Protein AF-A0A2H0YTS9-F1 (afdb_monomer)

pLDDT: mean 77.33, std 11.81, range [40.0, 93.25]

Secondary structure (DSSP, 8-state):
-HHHHHHHHHHHHHHHHHHHHHH-S---HHHHHHHHHHHHHHHHHHHHHHHHHHHHHHHTHHHHTT-HHHHHHHHHHHHHHHHHHHHHHHHHHHHHTTPPPPTHHHHHHHHHHHHHHHHHHHHHHH--

Nearest PDB structures (foldseek):
  4l8i-assembly1_A  TM=3.976E-01  e=8.481E+00  synthetic construct
  6xxv-assembly1_C  TM=2.808E-01  e=4.516E+00  Homo sapiens

Foldseek 3Di:
DVLLVVLLVLLLVLLVVLLVLLPDPDDDLVRLVVLLVSLVVLQVSLVVSLVVLVVVCVVVVVVPVPPPLSVVLNVLSNVSSNLSSVSSNVSSVCVVVVHDDDSVSNVVSVVSSVVSVCSVVVCVVPVD

Radius of gyration: 16.01 Å; Cα contacts (8 Å, |Δi|>4): 118; chains: 1; bounding box: 39×24×43 Å

Sequence (128 aa):
LTLHVLGAGLVLGVSFFCVMLMYRKEWSTEQLARFVYIGKFGKWFSGLQFLTGIILVINEWDEFKESKIFWIKMGLYLFEGILAGFLIEKKAKSLQTGASQKSYTIGLASQFLLILIIMSLGVFLVEG

Solvent-accessible surface area (backbone atoms only — not comparable to full-atom values): 6692 Å² total; per-residue (Å²): 108,69,69,36,55,52,28,47,53,50,26,50,51,38,30,52,50,30,37,54,57,57,70,51,88,79,76,56,73,74,62,38,60,59,42,42,53,52,13,54,48,17,38,52,40,9,51,50,28,40,51,42,47,53,51,46,33,71,77,40,40,90,72,42,73,81,35,62,68,56,54,52,48,43,51,46,47,32,51,44,9,38,48,27,12,51,51,34,38,50,54,38,50,30,64,74,69,71,48,86,76,71,74,73,62,41,62,55,44,47,51,50,45,48,51,52,49,51,56,60,48,50,46,61,67,71,79,99

Mean predicted aligned error: 7.54 Å

Structure (mmCIF, N/CA/C/O backbone):
data_AF-A0A2H0YTS9-F1
#
_entry.id   AF-A0A2H0YTS9-F1
#
loop_
_atom_site.group_PDB
_atom_site.id
_atom_site.type_symbol
_atom_site.label_atom_id
_atom_site.label_alt_id
_atom_site.label_comp_id
_atom_site.label_asym_id
_atom_site.label_entity_id
_atom_site.label_seq_id
_atom_site.pdbx_PDB_ins_code
_atom_site.Cartn_x
_atom_site.Cartn_y
_atom_site.Cartn_z
_atom_site.occupancy
_atom_site.B_iso_or_equiv
_atom_site.auth_seq_id
_atom_site.auth_comp_id
_atom_site.auth_asym_id
_atom_site.auth_atom_id
_atom_site.pdbx_PDB_model_num
ATOM 1 N N . LEU A 1 1 ? 11.407 -10.083 -8.726 1.00 75.69 1 LEU A N 1
ATOM 2 C CA . LEU A 1 1 ? 10.022 -10.319 -9.194 1.00 75.69 1 LEU A CA 1
ATOM 3 C C . LEU A 1 1 ? 9.098 -10.884 -8.104 1.00 75.69 1 LEU A C 1
ATOM 5 O O . LEU A 1 1 ? 8.183 -10.182 -7.700 1.00 75.69 1 LEU A O 1
ATOM 9 N N . THR A 1 2 ? 9.350 -12.078 -7.549 1.00 81.06 2 THR A N 1
ATOM 10 C CA . THR A 1 2 ? 8.452 -12.737 -6.565 1.00 81.06 2 THR A CA 1
ATOM 11 C C . THR A 1 2 ? 8.095 -11.872 -5.354 1.00 81.06 2 THR A C 1
ATOM 13 O O . THR A 1 2 ? 6.924 -11.746 -5.014 1.00 81.06 2 THR A O 1
ATOM 16 N N . LEU A 1 3 ? 9.082 -11.222 -4.729 1.00 84.00 3 LEU A N 1
ATOM 17 C CA . LEU A 1 3 ? 8.845 -10.358 -3.565 1.00 84.00 3 LEU A CA 1
ATOM 18 C C . LEU A 1 3 ? 7.934 -9.161 -3.897 1.00 84.00 3 LEU A C 1
ATOM 20 O O . LEU A 1 3 ? 7.105 -8.775 -3.080 1.00 84.00 3 LEU A O 1
ATOM 24 N N . HIS A 1 4 ? 8.051 -8.621 -5.112 1.00 84.75 4 HIS A N 1
ATOM 25 C CA . HIS A 1 4 ? 7.227 -7.516 -5.603 1.00 84.75 4 HIS A CA 1
ATOM 26 C C . HIS A 1 4 ? 5.791 -7.961 -5.919 1.00 84.75 4 HIS A C 1
ATOM 28 O O . HIS A 1 4 ? 4.835 -7.239 -5.659 1.00 84.75 4 HIS A O 1
ATOM 34 N N . VAL A 1 5 ? 5.610 -9.179 -6.437 1.00 85.19 5 VAL A N 1
ATOM 35 C CA . VAL A 1 5 ? 4.271 -9.754 -6.651 1.00 85.19 5 VAL A CA 1
ATOM 36 C C . VAL A 1 5 ? 3.577 -10.014 -5.310 1.00 85.19 5 VAL A C 1
ATOM 38 O O . VAL A 1 5 ? 2.414 -9.658 -5.130 1.00 85.19 5 VAL A O 1
ATOM 41 N N . LEU A 1 6 ? 4.302 -10.574 -4.336 1.00 86.00 6 LEU A N 1
ATOM 42 C CA . LEU A 1 6 ? 3.781 -10.795 -2.985 1.00 86.00 6 LEU A CA 1
ATOM 43 C C . LEU A 1 6 ? 3.410 -9.477 -2.294 1.00 86.00 6 LEU A C 1
ATOM 45 O O . LEU A 1 6 ? 2.340 -9.377 -1.694 1.00 86.00 6 LEU A O 1
ATOM 49 N N . GLY A 1 7 ? 4.262 -8.454 -2.405 1.00 86.25 7 GLY A N 1
ATOM 50 C CA . GLY A 1 7 ? 3.980 -7.133 -1.849 1.00 86.25 7 GLY A CA 1
ATOM 51 C C . GLY A 1 7 ? 2.747 -6.477 -2.481 1.00 86.25 7 GLY A C 1
ATOM 52 O O . GLY A 1 7 ? 1.927 -5.918 -1.753 1.00 86.25 7 GLY A O 1
ATOM 53 N N . ALA A 1 8 ? 2.535 -6.628 -3.794 1.00 84.88 8 ALA A N 1
ATOM 54 C CA . ALA A 1 8 ? 1.320 -6.160 -4.466 1.00 84.88 8 ALA A CA 1
ATOM 55 C C . ALA A 1 8 ? 0.061 -6.828 -3.891 1.00 84.88 8 ALA A C 1
ATOM 57 O O . ALA A 1 8 ? -0.916 -6.147 -3.573 1.00 84.88 8 ALA A O 1
ATOM 58 N N . GLY A 1 9 ? 0.102 -8.152 -3.695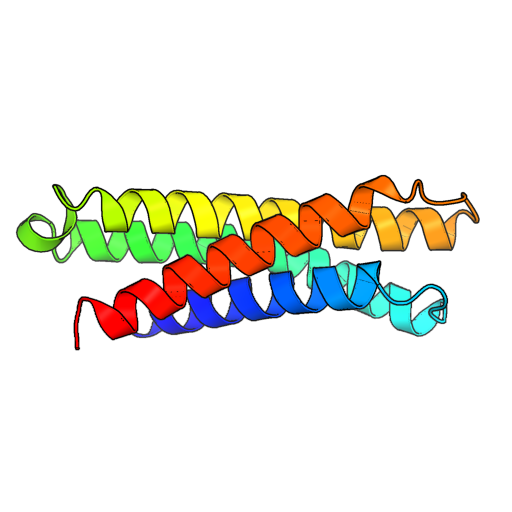 1.00 85.50 9 GLY A N 1
ATOM 59 C CA . GLY A 1 9 ? -0.992 -8.909 -3.083 1.00 85.50 9 GLY A CA 1
ATOM 60 C C . GLY A 1 9 ? -1.315 -8.449 -1.658 1.00 85.50 9 GLY A C 1
ATOM 61 O O . GLY A 1 9 ? -2.485 -8.330 -1.296 1.00 85.50 9 GLY A O 1
ATOM 62 N N . LEU A 1 10 ? -0.293 -8.122 -0.861 1.00 87.94 10 LEU A N 1
ATOM 63 C CA . LEU A 1 10 ? -0.479 -7.584 0.489 1.00 87.94 10 LEU A CA 1
ATOM 64 C C . LEU A 1 10 ? -1.128 -6.195 0.477 1.00 87.94 10 LEU A C 1
ATOM 66 O O . LEU A 1 10 ? -2.056 -5.958 1.250 1.00 87.94 10 LEU A O 1
ATOM 70 N N . VAL A 1 11 ? -0.686 -5.293 -0.407 1.00 86.12 11 VAL A N 1
ATOM 71 C CA . VAL A 1 11 ? -1.293 -3.958 -0.555 1.00 86.12 11 VAL A CA 1
ATOM 72 C C . VAL A 1 11 ? -2.761 -4.082 -0.969 1.00 86.12 11 VAL A C 1
ATOM 74 O O . VAL A 1 11 ? -3.623 -3.477 -0.334 1.00 86.12 11 VAL A O 1
ATOM 77 N N . LEU A 1 12 ? -3.066 -4.937 -1.951 1.00 84.75 12 LEU A N 1
ATOM 78 C CA . LEU A 1 12 ? -4.439 -5.233 -2.369 1.00 84.75 12 LEU A CA 1
ATOM 79 C C . LEU A 1 12 ? -5.289 -5.789 -1.220 1.00 84.75 12 LEU A C 1
ATOM 81 O O . LEU A 1 12 ? -6.412 -5.330 -1.007 1.00 84.75 12 LEU A O 1
ATOM 85 N N . GLY A 1 13 ? -4.756 -6.739 -0.448 1.00 85.94 13 GLY A N 1
ATOM 86 C CA . GLY A 1 13 ? -5.448 -7.315 0.704 1.00 85.94 13 GLY A CA 1
ATOM 87 C C . GLY A 1 13 ? -5.783 -6.272 1.771 1.00 85.94 13 GLY A C 1
ATOM 88 O O . GLY A 1 13 ? -6.895 -6.262 2.302 1.00 85.94 13 GLY A O 1
ATOM 89 N N . VAL A 1 14 ? -4.862 -5.345 2.047 1.00 86.12 14 VAL A N 1
ATOM 90 C CA . VAL A 1 14 ? -5.102 -4.237 2.982 1.00 86.12 14 VAL A CA 1
ATOM 91 C C . VAL A 1 14 ? -6.136 -3.251 2.436 1.00 86.12 14 VAL A C 1
ATOM 93 O O . VAL A 1 14 ? -7.020 -2.835 3.188 1.00 86.12 14 VAL A O 1
ATOM 96 N N . SER A 1 15 ? -6.077 -2.897 1.150 1.00 84.25 15 SER A N 1
ATOM 97 C CA . SER A 1 15 ? -7.074 -2.025 0.517 1.00 84.25 15 SER A CA 1
ATOM 98 C C . SER A 1 15 ? -8.471 -2.655 0.544 1.00 84.25 15 SER A C 1
ATOM 100 O O . SER A 1 15 ? -9.441 -2.001 0.933 1.00 84.25 15 SER A O 1
ATOM 102 N N . PHE A 1 16 ? -8.581 -3.948 0.226 1.00 83.44 16 PHE A N 1
ATOM 103 C CA . PHE A 1 16 ? -9.835 -4.698 0.318 1.00 83.44 16 PHE A CA 1
ATOM 104 C C . PHE A 1 16 ? -10.370 -4.714 1.752 1.00 83.44 16 PHE A C 1
ATOM 106 O O . PHE A 1 16 ? -11.534 -4.388 2.003 1.00 83.44 16 PHE A O 1
ATOM 113 N N . PHE A 1 17 ? -9.496 -5.023 2.712 1.00 83.88 17 PHE A N 1
ATOM 114 C CA . PHE A 1 17 ? -9.842 -5.010 4.124 1.00 83.88 17 PHE A CA 1
ATOM 115 C C . PHE A 1 17 ? -10.318 -3.625 4.580 1.00 83.88 17 PHE A C 1
ATOM 117 O O . PHE A 1 17 ? -11.303 -3.529 5.310 1.00 83.88 17 PHE A O 1
ATOM 124 N N . CYS A 1 18 ? -9.675 -2.548 4.122 1.00 84.50 18 CYS A N 1
ATOM 125 C CA . CYS A 1 18 ? -10.102 -1.181 4.397 1.00 84.50 18 CYS A CA 1
ATOM 126 C C . CYS A 1 18 ? -11.537 -0.942 3.917 1.00 84.50 18 CYS A C 1
ATOM 128 O O . CYS A 1 18 ? -12.363 -0.472 4.695 1.00 84.50 18 CYS A O 1
ATOM 130 N N . VAL A 1 19 ? -11.871 -1.303 2.676 1.00 81.44 19 VAL A N 1
ATOM 131 C CA . VAL A 1 19 ? -13.235 -1.136 2.147 1.00 81.44 19 VAL A CA 1
ATOM 132 C C . VAL A 1 19 ? -14.252 -1.934 2.962 1.00 81.44 19 VAL A C 1
ATOM 134 O O . VAL A 1 19 ? -15.268 -1.377 3.386 1.00 81.44 19 VAL A O 1
ATOM 137 N N . MET A 1 20 ? -13.956 -3.200 3.263 1.00 81.31 20 MET A N 1
ATOM 138 C CA . MET A 1 20 ? -14.820 -4.043 4.095 1.00 81.31 20 MET A CA 1
ATOM 139 C C . MET A 1 20 ? -15.022 -3.438 5.494 1.00 81.31 20 MET A C 1
ATOM 141 O O . MET A 1 20 ? -16.150 -3.351 5.992 1.00 81.31 20 MET A O 1
ATOM 145 N N . LEU A 1 21 ? -13.937 -2.965 6.116 1.00 79.62 21 LEU A N 1
ATOM 146 C CA . LEU A 1 21 ? -13.971 -2.299 7.412 1.00 79.62 21 LEU A CA 1
ATOM 147 C C . LEU A 1 21 ? -14.849 -1.051 7.349 1.00 79.62 21 LEU A C 1
ATOM 149 O O . LEU A 1 21 ? -15.645 -0.838 8.260 1.00 79.62 21 LEU A O 1
ATOM 153 N N . MET A 1 22 ? -14.733 -0.237 6.297 1.00 77.62 22 MET A N 1
ATOM 154 C CA . MET A 1 22 ? -15.520 0.983 6.110 1.00 77.62 22 MET A CA 1
ATOM 155 C C . MET A 1 22 ? -17.012 0.690 5.914 1.00 77.62 22 MET A C 1
ATOM 157 O O . MET A 1 22 ? -17.825 1.406 6.497 1.00 77.62 22 MET A O 1
ATOM 161 N N . TYR A 1 23 ? -17.365 -0.372 5.184 1.00 77.88 23 TYR A N 1
ATOM 162 C CA . TYR A 1 23 ? -18.754 -0.733 4.882 1.00 77.88 23 TYR A CA 1
ATOM 163 C C . TYR A 1 23 ? -19.526 -1.251 6.103 1.00 77.88 23 TYR A C 1
ATOM 165 O O . TYR A 1 23 ? -20.698 -0.922 6.299 1.00 77.88 23 TYR A O 1
ATOM 173 N N . ARG A 1 24 ? -18.874 -2.033 6.970 1.00 73.81 24 ARG A N 1
ATOM 174 C CA . ARG A 1 24 ? -19.523 -2.565 8.173 1.00 73.81 24 ARG A CA 1
ATOM 175 C C . ARG A 1 24 ? -19.647 -1.472 9.248 1.00 73.81 24 ARG A C 1
ATOM 177 O O . ARG A 1 24 ? -18.661 -0.822 9.616 1.00 73.81 24 ARG A O 1
ATOM 184 N N . LYS A 1 25 ? -20.877 -1.253 9.729 1.00 66.25 25 LYS A N 1
ATOM 185 C CA . LYS A 1 25 ? -21.217 -0.197 10.704 1.00 66.25 25 LYS A CA 1
ATOM 186 C C . LYS A 1 25 ? -20.809 -0.542 12.135 1.00 66.25 25 LYS A C 1
ATOM 188 O O . LYS A 1 25 ? -20.384 0.346 12.862 1.00 66.25 25 LYS A O 1
ATOM 193 N N . GLU A 1 26 ? -20.879 -1.817 12.503 1.00 71.00 26 GLU A N 1
ATOM 194 C CA . GLU A 1 26 ? -20.653 -2.278 13.873 1.00 71.00 26 GLU A CA 1
ATOM 195 C C . GLU A 1 26 ? -19.502 -3.285 13.919 1.00 71.00 26 GLU A C 1
ATOM 197 O O . GLU A 1 26 ? -19.488 -4.279 13.188 1.00 71.00 26 GLU A O 1
ATOM 202 N N . TRP A 1 27 ? -18.529 -3.006 14.781 1.00 73.56 27 TRP A N 1
ATOM 203 C CA . TRP A 1 27 ? -17.400 -3.876 15.095 1.00 73.56 27 TRP A CA 1
ATOM 204 C C . TRP A 1 27 ? -17.211 -3.882 16.607 1.00 73.56 27 TRP A C 1
ATOM 206 O O . TRP A 1 27 ? -17.339 -2.832 17.237 1.00 73.56 27 TRP A O 1
ATOM 216 N N . SER A 1 28 ? -16.877 -5.036 17.189 1.00 73.12 28 SER A N 1
ATOM 217 C CA . SER A 1 28 ? -16.530 -5.075 18.610 1.00 73.12 28 SER A CA 1
ATOM 218 C C . SER A 1 28 ? -15.167 -4.420 18.856 1.00 73.12 28 SER A C 1
ATOM 220 O O . SER A 1 28 ? -14.285 -4.416 17.990 1.00 73.12 28 SER A O 1
ATOM 222 N N . THR A 1 29 ? -14.966 -3.881 20.056 1.00 70.06 29 THR A N 1
ATOM 223 C CA . THR A 1 29 ? -13.734 -3.181 20.455 1.00 70.06 29 THR A CA 1
ATOM 224 C C . THR A 1 29 ? -12.488 -4.070 20.332 1.00 70.06 29 THR A C 1
ATOM 226 O O . THR A 1 29 ? -11.426 -3.609 19.915 1.00 70.06 29 THR A O 1
ATOM 229 N N . GLU A 1 30 ? -12.621 -5.370 20.609 1.00 72.56 30 GLU A N 1
ATOM 230 C CA . GLU A 1 30 ? -11.542 -6.362 20.485 1.00 72.56 30 GLU A CA 1
ATOM 231 C C . GLU A 1 30 ? -11.193 -6.684 19.028 1.00 72.56 30 GLU A C 1
ATOM 233 O O . GLU A 1 30 ? -10.020 -6.872 18.697 1.00 72.56 30 GLU A O 1
ATOM 238 N N . GLN A 1 31 ? -12.186 -6.701 18.131 1.00 74.50 31 GLN A N 1
ATOM 239 C CA . GLN A 1 31 ? -11.948 -6.827 16.690 1.00 74.50 31 GLN A CA 1
ATOM 240 C C . GLN A 1 31 ? -11.203 -5.590 16.168 1.00 74.50 31 GLN A C 1
ATOM 242 O O . GLN A 1 31 ? -10.217 -5.715 15.442 1.00 74.50 31 GLN A O 1
ATOM 247 N N . LEU A 1 32 ? -11.599 -4.399 16.625 1.00 70.25 32 LEU A N 1
ATOM 248 C CA . LEU A 1 32 ? -10.983 -3.120 16.258 1.00 70.25 32 LEU A CA 1
ATOM 249 C C . LEU A 1 32 ? -9.521 -2.992 16.692 1.00 70.25 32 LEU A C 1
ATOM 251 O O . LEU A 1 32 ? -8.707 -2.470 15.929 1.00 70.25 32 LEU A O 1
ATOM 255 N N . ALA A 1 33 ? -9.164 -3.500 17.874 1.00 70.88 33 ALA A N 1
ATOM 256 C CA . ALA A 1 33 ? -7.783 -3.488 18.356 1.00 70.88 33 ALA A CA 1
ATOM 257 C C . ALA A 1 33 ? -6.834 -4.249 17.413 1.00 70.88 33 ALA A C 1
ATOM 259 O O . ALA A 1 33 ? -5.727 -3.787 17.135 1.00 70.88 33 ALA A O 1
ATOM 260 N N . ARG A 1 34 ? -7.290 -5.374 16.845 1.00 74.00 34 ARG A N 1
ATOM 261 C CA . ARG A 1 34 ? -6.519 -6.151 15.860 1.00 74.00 34 ARG A CA 1
ATOM 262 C C . ARG A 1 34 ? -6.348 -5.392 14.539 1.00 74.00 34 ARG A C 1
ATOM 264 O O . ARG A 1 34 ? -5.318 -5.521 13.883 1.00 74.00 34 ARG A O 1
ATOM 271 N N . PHE A 1 35 ? -7.311 -4.551 14.167 1.00 75.75 35 PHE A N 1
ATOM 272 C CA . PHE A 1 35 ? -7.296 -3.820 12.896 1.00 75.75 35 PHE A CA 1
ATOM 273 C C . PHE A 1 35 ? -6.339 -2.630 12.874 1.00 75.75 35 PHE A C 1
ATOM 275 O O . PHE A 1 35 ? -5.821 -2.294 11.811 1.00 75.75 35 PHE A O 1
ATOM 282 N N . VAL A 1 36 ? -6.026 -2.035 14.029 1.00 75.81 36 VAL A N 1
ATOM 283 C CA . VAL A 1 36 ? -4.993 -0.985 14.123 1.00 75.81 36 VAL A CA 1
ATOM 284 C C . VAL A 1 36 ? -3.646 -1.496 13.609 1.00 75.81 36 VAL A C 1
ATOM 286 O O . VAL A 1 36 ? -2.930 -0.769 12.918 1.00 75.81 36 VAL A O 1
ATOM 289 N N . TYR A 1 37 ? -3.314 -2.757 13.897 1.00 78.94 37 TYR A N 1
ATOM 290 C CA . TYR A 1 37 ? -2.097 -3.380 13.386 1.00 78.94 37 TYR A CA 1
ATOM 291 C C . TYR A 1 37 ? -2.144 -3.526 11.865 1.00 78.94 37 TYR A C 1
ATOM 293 O O . TYR A 1 37 ? -1.182 -3.145 11.206 1.00 78.94 37 TYR A O 1
ATOM 301 N N . ILE A 1 38 ? -3.272 -3.969 11.298 1.00 80.69 38 ILE A N 1
ATOM 302 C CA . ILE A 1 38 ? -3.455 -4.086 9.839 1.00 80.69 38 ILE A CA 1
ATOM 303 C C . ILE A 1 38 ? -3.248 -2.729 9.149 1.00 80.69 38 ILE A C 1
ATOM 305 O O . ILE A 1 38 ? -2.552 -2.654 8.138 1.00 80.69 38 ILE A O 1
ATOM 309 N N . GLY A 1 39 ? -3.776 -1.642 9.723 1.00 79.50 39 GLY A N 1
ATOM 310 C CA . GLY A 1 39 ? -3.58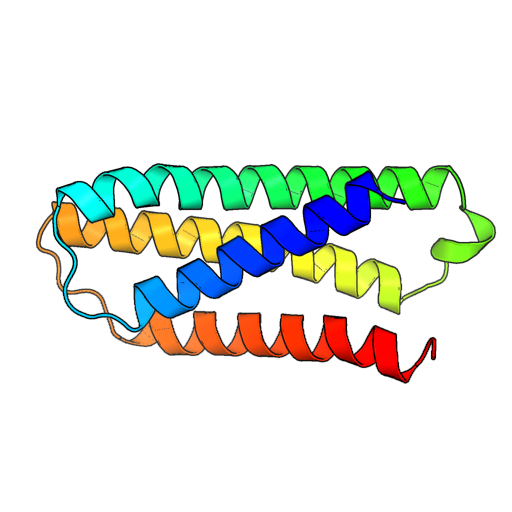5 -0.289 9.190 1.00 79.50 39 GLY A CA 1
ATOM 311 C C . GLY A 1 39 ? -2.117 0.156 9.170 1.00 79.50 39 GLY A C 1
ATOM 312 O O . GLY A 1 39 ? -1.650 0.704 8.171 1.00 79.50 39 GLY A O 1
ATOM 313 N N . LYS A 1 40 ? -1.359 -0.138 10.235 1.00 82.25 40 LYS A N 1
ATOM 314 C CA . LYS A 1 40 ? 0.091 0.124 10.282 1.00 82.25 40 LYS A CA 1
ATOM 315 C C . LYS A 1 40 ? 0.864 -0.733 9.281 1.00 82.25 40 LYS A C 1
ATOM 317 O O . LYS A 1 40 ? 1.742 -0.214 8.595 1.00 82.25 40 LYS A O 1
ATOM 322 N N . PHE A 1 41 ? 0.522 -2.018 9.182 1.00 82.94 41 PHE A N 1
ATOM 323 C CA . PHE A 1 41 ? 1.125 -2.942 8.222 1.00 82.94 41 PHE A CA 1
ATOM 324 C C . PHE A 1 41 ? 0.908 -2.480 6.779 1.00 82.94 41 PHE A C 1
ATOM 326 O O . PHE A 1 41 ? 1.850 -2.518 5.997 1.00 82.94 41 PHE A O 1
ATOM 333 N N . GLY A 1 42 ? -0.275 -1.954 6.446 1.00 79.75 42 GLY A N 1
ATOM 334 C CA . GLY A 1 42 ? -0.576 -1.379 5.132 1.00 79.75 42 GLY A CA 1
ATOM 335 C C . GLY A 1 42 ? 0.433 -0.346 4.648 1.00 79.75 42 GLY A C 1
ATOM 336 O O . GLY A 1 42 ? 0.970 -0.470 3.551 1.00 79.75 42 GLY A O 1
ATOM 337 N N . LYS A 1 43 ? 0.743 0.636 5.502 1.00 84.25 43 LYS A N 1
ATOM 338 C CA . LYS A 1 43 ? 1.699 1.710 5.187 1.00 84.25 43 LYS A CA 1
ATOM 339 C C . LYS A 1 43 ? 3.128 1.187 5.025 1.00 84.25 43 LYS A C 1
ATOM 341 O O . LYS A 1 43 ? 3.880 1.667 4.182 1.00 84.25 43 LYS A O 1
ATOM 346 N N . TRP A 1 44 ? 3.517 0.218 5.853 1.00 87.56 44 TRP A N 1
ATOM 347 C CA . TRP A 1 44 ? 4.839 -0.404 5.773 1.00 87.56 44 TRP A CA 1
ATOM 348 C C . TRP A 1 44 ? 4.991 -1.229 4.496 1.00 87.56 44 TRP A C 1
ATOM 350 O O . TRP A 1 44 ? 5.975 -1.073 3.775 1.00 87.56 44 TRP A O 1
ATOM 360 N N . PHE A 1 45 ? 4.001 -2.066 4.181 1.00 87.62 45 PHE A N 1
ATOM 361 C CA . PHE A 1 45 ? 4.035 -2.904 2.987 1.00 87.62 45 PHE A CA 1
ATOM 362 C C . PHE A 1 45 ? 3.934 -2.100 1.696 1.00 87.62 45 PHE A C 1
ATOM 364 O O . PHE A 1 45 ? 4.573 -2.485 0.727 1.00 87.62 45 PHE A O 1
ATOM 371 N N . SER A 1 46 ? 3.233 -0.965 1.670 1.00 87.81 46 SER A N 1
ATOM 372 C CA . SER A 1 46 ? 3.239 -0.087 0.496 1.00 87.81 46 SER A CA 1
ATOM 373 C C . SER A 1 46 ? 4.605 0.553 0.251 1.00 87.81 46 SER A C 1
ATOM 375 O O . SER A 1 46 ? 5.046 0.640 -0.892 1.00 87.81 46 SER A O 1
ATOM 377 N N . GLY A 1 47 ? 5.319 0.932 1.318 1.00 89.19 47 GLY A N 1
ATOM 378 C CA . GLY A 1 47 ? 6.707 1.390 1.226 1.00 89.19 47 GLY A CA 1
ATOM 379 C C . GLY A 1 47 ? 7.653 0.294 0.725 1.00 89.19 47 GLY A C 1
ATOM 380 O O . GLY A 1 47 ? 8.433 0.525 -0.196 1.00 89.19 47 GLY A O 1
ATOM 381 N N . LEU A 1 48 ? 7.543 -0.921 1.271 1.00 90.25 48 LEU A N 1
ATOM 382 C CA . LEU A 1 48 ? 8.319 -2.080 0.810 1.00 90.25 48 LEU A CA 1
ATOM 383 C C . LEU A 1 48 ? 7.983 -2.460 -0.638 1.00 90.25 48 LEU A C 1
ATOM 385 O O . LEU A 1 48 ? 8.878 -2.783 -1.416 1.00 90.25 48 LEU A O 1
ATOM 389 N N . GLN A 1 49 ? 6.714 -2.381 -1.030 1.00 91.69 49 GLN A N 1
ATOM 390 C CA . GLN A 1 49 ? 6.281 -2.636 -2.398 1.00 91.69 49 GLN A CA 1
ATOM 391 C C . GLN A 1 49 ? 6.896 -1.629 -3.369 1.00 91.69 49 GLN A C 1
ATOM 393 O O . GLN A 1 49 ? 7.393 -2.008 -4.430 1.00 91.69 49 GLN A O 1
ATOM 398 N N . PHE A 1 50 ? 6.935 -0.356 -2.976 1.00 91.88 50 PHE A N 1
ATOM 399 C CA . PHE A 1 50 ? 7.603 0.674 -3.754 1.00 91.88 50 PHE A CA 1
ATOM 400 C C . PHE A 1 50 ? 9.118 0.413 -3.860 1.00 91.88 50 PHE A C 1
ATOM 402 O O . PHE A 1 50 ? 9.690 0.433 -4.944 1.00 91.88 50 PHE A O 1
ATOM 409 N N . LEU A 1 51 ? 9.780 0.072 -2.754 1.00 93.25 51 LEU A N 1
ATOM 410 C CA . LEU A 1 51 ? 11.208 -0.272 -2.747 1.00 93.25 51 LEU A CA 1
ATOM 411 C C . LEU A 1 51 ? 11.534 -1.467 -3.650 1.00 93.25 51 LEU A C 1
ATOM 413 O O . LEU A 1 51 ? 12.475 -1.410 -4.436 1.00 93.25 51 LEU A O 1
ATOM 417 N N . THR A 1 52 ? 10.747 -2.539 -3.576 1.00 92.81 52 THR A N 1
ATOM 418 C CA . THR A 1 52 ? 10.971 -3.731 -4.407 1.00 92.81 52 THR A CA 1
ATOM 419 C C . THR A 1 52 ? 10.760 -3.464 -5.893 1.00 92.81 52 THR A C 1
ATOM 421 O O . THR A 1 52 ? 11.445 -4.077 -6.709 1.00 92.81 52 THR A O 1
ATOM 424 N N . GLY A 1 53 ? 9.872 -2.534 -6.258 1.00 89.44 53 GLY A N 1
ATOM 425 C CA . GLY A 1 53 ? 9.731 -2.105 -7.646 1.00 89.44 53 GLY A CA 1
ATOM 426 C C . GLY A 1 53 ? 10.897 -1.233 -8.111 1.00 89.44 53 GLY A C 1
ATOM 427 O O . GLY A 1 53 ? 11.387 -1.440 -9.211 1.00 89.44 53 GLY A O 1
ATOM 428 N N . ILE A 1 54 ? 11.434 -0.341 -7.270 1.00 92.62 54 ILE A N 1
ATOM 429 C CA . ILE A 1 54 ? 12.674 0.384 -7.603 1.00 92.62 54 ILE A CA 1
ATOM 430 C C . ILE A 1 54 ? 13.835 -0.592 -7.833 1.00 92.62 54 ILE A C 1
ATOM 432 O O . ILE A 1 54 ? 14.579 -0.441 -8.796 1.00 92.62 54 ILE A O 1
ATOM 436 N N . ILE A 1 55 ? 13.965 -1.625 -6.996 1.00 91.44 55 ILE A N 1
ATOM 437 C CA . ILE A 1 55 ? 14.987 -2.669 -7.171 1.00 91.44 55 ILE A CA 1
ATOM 438 C C . ILE A 1 55 ? 14.793 -3.423 -8.496 1.00 91.44 55 ILE A C 1
ATOM 440 O O . ILE A 1 55 ? 15.776 -3.710 -9.172 1.00 91.44 55 ILE A O 1
ATOM 444 N N . LEU A 1 56 ? 13.547 -3.721 -8.887 1.00 89.06 56 LEU A N 1
ATOM 445 C CA . LEU A 1 56 ? 13.250 -4.306 -10.200 1.00 89.06 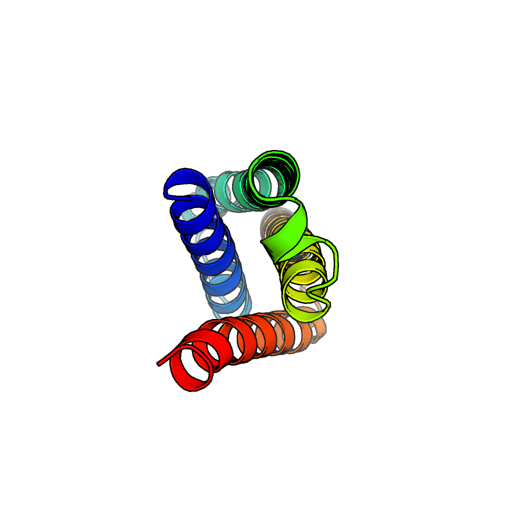56 LEU A CA 1
ATOM 446 C C . LEU A 1 56 ? 13.726 -3.403 -11.338 1.00 89.06 56 LEU A C 1
ATOM 448 O O . LEU A 1 56 ? 14.435 -3.879 -12.213 1.00 89.06 56 LEU A O 1
ATOM 452 N N . VAL A 1 57 ? 13.423 -2.103 -11.284 1.00 90.19 57 VAL A N 1
ATOM 453 C CA . VAL A 1 57 ? 13.890 -1.147 -12.298 1.00 90.19 57 VAL A CA 1
ATOM 454 C C . VAL A 1 57 ? 15.413 -1.072 -12.340 1.00 90.19 57 VAL A C 1
ATOM 456 O O . VAL A 1 57 ? 15.982 -0.993 -13.415 1.00 90.19 57 VAL A O 1
ATOM 459 N N . ILE A 1 58 ? 16.104 -1.102 -11.201 1.00 90.88 58 ILE A N 1
ATOM 460 C CA . ILE A 1 58 ? 17.575 -1.066 -11.190 1.00 90.88 58 ILE A CA 1
ATOM 461 C C . ILE A 1 58 ? 18.163 -2.315 -11.861 1.00 90.88 58 ILE A C 1
ATOM 463 O O . ILE A 1 58 ? 19.141 -2.207 -12.596 1.00 90.88 58 ILE A O 1
ATOM 467 N N . ASN A 1 59 ? 17.567 -3.485 -11.623 1.00 89.69 59 ASN A N 1
ATOM 468 C CA . ASN A 1 59 ? 18.051 -4.748 -12.178 1.00 89.69 59 ASN A CA 1
ATOM 469 C C . ASN A 1 59 ? 17.670 -4.940 -13.656 1.00 89.69 59 ASN A C 1
ATOM 471 O O . ASN A 1 59 ? 18.411 -5.583 -14.392 1.00 89.69 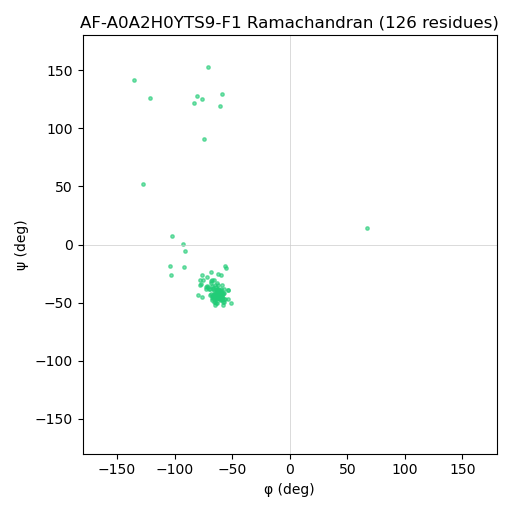59 ASN A O 1
ATOM 475 N N . GLU A 1 60 ? 16.539 -4.380 -14.085 1.00 88.12 60 GLU A N 1
ATOM 476 C CA . GLU A 1 60 ? 15.966 -4.519 -15.432 1.00 88.12 60 GLU A CA 1
ATOM 477 C C . GLU A 1 60 ? 15.673 -3.126 -16.024 1.00 88.12 60 GLU A C 1
ATOM 479 O O . GLU A 1 60 ? 14.567 -2.790 -16.452 1.00 88.12 60 GLU A O 1
ATOM 484 N N . TRP A 1 61 ? 16.700 -2.270 -16.005 1.00 85.12 61 TRP A N 1
ATOM 485 C CA . TRP A 1 61 ? 16.593 -0.84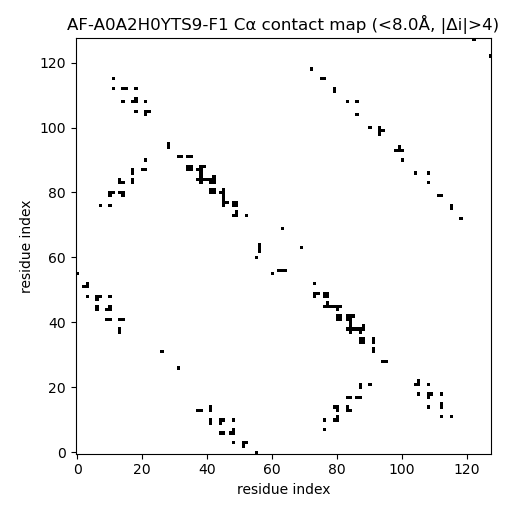1 -16.321 1.00 85.12 61 TRP A CA 1
ATOM 486 C C . TRP A 1 61 ? 16.019 -0.563 -17.704 1.00 85.12 61 TRP A C 1
ATOM 488 O O . TRP A 1 61 ? 15.117 0.264 -17.850 1.00 85.12 61 TRP A O 1
ATOM 498 N N . ASP A 1 62 ? 16.514 -1.263 -18.719 1.00 87.69 62 ASP A N 1
ATOM 499 C CA . ASP A 1 62 ? 16.088 -1.038 -20.098 1.00 87.69 62 ASP A CA 1
ATOM 500 C C . ASP A 1 62 ? 14.639 -1.461 -20.356 1.00 87.69 62 ASP A C 1
ATOM 502 O O . ASP A 1 62 ? 14.001 -0.900 -21.245 1.00 87.69 62 ASP A O 1
ATOM 506 N N . GLU A 1 63 ? 14.101 -2.370 -19.544 1.00 82.81 63 GLU A N 1
ATOM 507 C CA . GLU A 1 63 ? 12.720 -2.835 -19.645 1.00 82.81 63 GLU A CA 1
ATOM 508 C C . GLU A 1 63 ? 11.738 -1.844 -19.006 1.00 82.81 63 GLU A C 1
ATOM 510 O O . GLU A 1 63 ? 10.703 -1.510 -19.589 1.00 82.81 63 GLU A O 1
ATOM 515 N N . PHE A 1 64 ? 12.067 -1.313 -17.823 1.00 83.62 64 PHE A N 1
ATOM 516 C CA . PHE A 1 64 ? 11.092 -0.563 -17.026 1.00 83.62 64 PHE A CA 1
ATOM 517 C C . PHE A 1 64 ? 11.256 0.958 -17.031 1.00 83.62 64 PHE A C 1
ATOM 519 O O . PHE A 1 64 ? 10.287 1.653 -16.715 1.00 83.62 64 PHE A O 1
ATOM 526 N N . LYS A 1 65 ? 12.421 1.514 -17.399 1.00 82.69 65 LYS A N 1
ATOM 527 C CA . LYS A 1 65 ? 12.680 2.965 -17.270 1.00 82.69 65 LYS A CA 1
ATOM 528 C C . LYS A 1 65 ? 11.662 3.837 -18.019 1.00 82.69 65 LYS A C 1
ATOM 530 O O . LYS A 1 65 ? 11.162 4.805 -17.451 1.00 82.69 65 LYS A O 1
ATOM 535 N N . GLU A 1 66 ? 11.287 3.444 -19.238 1.00 86.88 66 GLU A N 1
ATOM 536 C CA . GLU A 1 66 ? 10.327 4.168 -20.091 1.00 86.88 66 GLU A CA 1
ATOM 537 C C . GLU A 1 66 ? 8.872 3.709 -19.884 1.00 86.88 66 GLU A C 1
ATOM 539 O O . GLU A 1 66 ? 7.933 4.287 -20.444 1.00 86.88 66 GLU A O 1
ATOM 544 N N . SER A 1 67 ? 8.646 2.667 -19.076 1.00 85.25 67 SER A N 1
ATOM 545 C CA . SER A 1 67 ? 7.312 2.109 -18.869 1.00 85.25 67 SER A CA 1
ATOM 546 C C . SER A 1 67 ? 6.479 3.026 -17.974 1.00 85.25 67 SER A C 1
ATOM 548 O O . SER A 1 67 ? 6.443 2.909 -16.749 1.00 85.25 67 SER A O 1
ATOM 550 N N . LYS A 1 68 ? 5.744 3.955 -18.593 1.00 84.94 68 LYS A N 1
ATOM 551 C CA . LYS A 1 68 ? 4.813 4.856 -17.887 1.00 84.94 68 LYS A CA 1
ATOM 552 C C . LYS A 1 68 ? 3.812 4.083 -17.028 1.00 84.94 68 LYS A C 1
ATOM 554 O O . LYS A 1 68 ? 3.511 4.489 -15.910 1.00 84.94 68 LYS A O 1
ATOM 559 N N . ILE A 1 69 ? 3.321 2.954 -17.540 1.00 82.75 69 ILE A N 1
ATOM 560 C CA . ILE A 1 69 ? 2.364 2.087 -16.844 1.00 82.75 69 ILE A CA 1
ATOM 561 C C . ILE A 1 69 ? 2.978 1.529 -15.555 1.00 82.75 69 ILE A C 1
ATOM 563 O O . ILE A 1 69 ? 2.309 1.521 -14.521 1.00 82.75 69 ILE A O 1
ATOM 567 N N . PHE A 1 70 ? 4.246 1.107 -15.590 1.00 84.94 70 PHE A N 1
ATOM 568 C CA . PHE A 1 70 ? 4.956 0.645 -14.400 1.00 84.94 70 PHE A CA 1
ATOM 569 C C . PHE A 1 70 ? 4.987 1.732 -13.316 1.00 84.94 70 PHE A C 1
ATOM 571 O O . PHE A 1 70 ? 4.538 1.502 -12.194 1.00 84.94 70 PHE A O 1
ATOM 578 N N . TRP A 1 71 ? 5.417 2.948 -13.657 1.00 85.50 71 TRP A N 1
ATOM 579 C CA . TRP A 1 71 ? 5.515 4.049 -12.693 1.00 85.50 71 TRP A CA 1
ATOM 580 C C . TRP A 1 71 ? 4.162 4.481 -12.117 1.00 85.50 71 TRP A C 1
ATOM 582 O O . TRP A 1 71 ? 4.062 4.770 -10.923 1.00 85.50 71 TRP A O 1
ATOM 592 N N . ILE A 1 72 ? 3.102 4.467 -12.930 1.00 85.00 72 ILE A N 1
ATOM 593 C CA . ILE A 1 72 ? 1.740 4.746 -12.455 1.00 85.00 72 ILE A CA 1
ATOM 594 C C . ILE A 1 72 ? 1.294 3.675 -11.448 1.00 85.00 72 ILE A C 1
ATOM 596 O O . ILE A 1 72 ? 0.783 4.024 -10.382 1.00 85.00 72 ILE A O 1
ATOM 600 N N . LYS A 1 73 ? 1.538 2.382 -11.722 1.00 82.56 73 LYS A N 1
ATOM 601 C CA . LYS A 1 73 ? 1.251 1.292 -10.766 1.00 82.56 73 LYS A CA 1
ATOM 602 C C . LYS A 1 73 ? 2.008 1.488 -9.456 1.00 82.56 73 LYS A C 1
ATOM 604 O O . LYS A 1 73 ? 1.424 1.347 -8.387 1.00 82.56 73 LYS A O 1
ATOM 609 N N . MET A 1 74 ? 3.289 1.843 -9.535 1.00 87.69 74 MET A N 1
ATOM 610 C CA . MET A 1 74 ? 4.126 2.099 -8.362 1.00 87.69 74 MET A CA 1
ATOM 611 C C . MET A 1 74 ? 3.554 3.214 -7.486 1.00 87.69 74 MET A C 1
ATOM 613 O O . MET A 1 74 ? 3.428 3.044 -6.271 1.00 87.69 74 MET A O 1
AT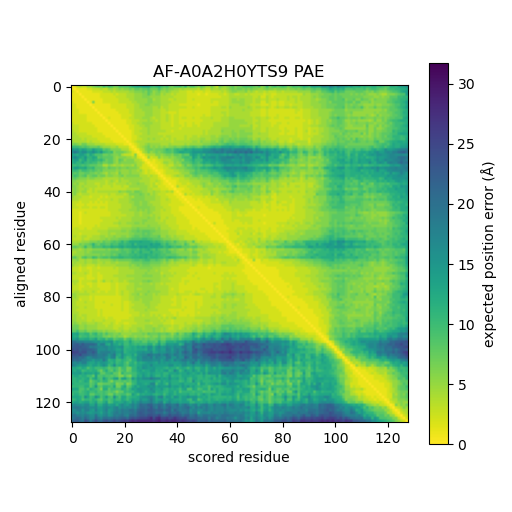OM 617 N N . GLY A 1 75 ? 3.157 4.328 -8.105 1.00 85.50 75 GLY A N 1
ATOM 618 C CA . GLY A 1 75 ? 2.508 5.437 -7.411 1.00 85.50 75 GLY A CA 1
ATOM 619 C C . GLY A 1 75 ? 1.181 5.034 -6.768 1.00 85.50 75 GLY A C 1
ATOM 620 O O . GLY A 1 75 ? 0.932 5.384 -5.616 1.00 85.50 75 GLY A O 1
ATOM 621 N N . LEU A 1 76 ? 0.359 4.253 -7.472 1.00 84.00 76 LEU A N 1
ATOM 622 C CA . LEU A 1 76 ? -0.930 3.785 -6.959 1.00 84.00 76 LEU A CA 1
ATOM 623 C C . LEU A 1 76 ? -0.778 2.811 -5.791 1.00 84.00 76 LEU A C 1
ATOM 625 O O . LEU A 1 76 ? -1.414 3.022 -4.764 1.00 84.00 76 LEU A O 1
ATOM 629 N N . TYR A 1 77 ? 0.105 1.810 -5.879 1.00 84.19 77 TYR A N 1
ATOM 630 C CA . TYR A 1 77 ? 0.366 0.904 -4.753 1.00 84.19 77 TYR A CA 1
ATOM 631 C C . TYR A 1 77 ? 0.837 1.662 -3.510 1.00 84.19 77 TYR A C 1
ATOM 633 O O . TYR A 1 77 ? 0.395 1.370 -2.395 1.00 84.19 77 TYR A O 1
ATOM 641 N N . LEU A 1 78 ? 1.713 2.654 -3.696 1.00 87.44 78 LEU A N 1
ATOM 642 C CA . LEU A 1 78 ? 2.191 3.486 -2.601 1.00 87.44 78 LEU A CA 1
ATOM 643 C C . LEU A 1 78 ? 1.052 4.317 -1.994 1.00 87.44 78 LEU A C 1
ATOM 645 O O . LEU A 1 78 ? 0.841 4.279 -0.780 1.00 87.44 78 LEU A O 1
ATOM 649 N N . PHE A 1 79 ? 0.312 5.049 -2.829 1.00 85.44 79 PHE A N 1
ATOM 650 C CA . PHE A 1 79 ? -0.750 5.946 -2.382 1.00 85.44 79 PHE A CA 1
ATOM 651 C C . PHE A 1 79 ? -1.896 5.187 -1.712 1.00 85.44 79 PHE A C 1
ATOM 653 O O . PHE A 1 79 ? -2.357 5.581 -0.641 1.00 85.44 79 PHE A O 1
ATOM 660 N N . GLU A 1 80 ? -2.327 4.072 -2.296 1.00 82.31 80 GLU A N 1
ATOM 661 C CA . GLU A 1 80 ? -3.438 3.288 -1.771 1.00 82.31 80 GLU A CA 1
ATOM 662 C C . GLU A 1 80 ? -3.109 2.593 -0.465 1.00 82.31 80 GLU A C 1
ATOM 664 O O . GLU A 1 80 ? -3.915 2.660 0.458 1.00 82.31 80 GLU A O 1
ATOM 669 N N . GLY A 1 81 ? -1.933 1.977 -0.328 1.00 84.12 81 GLY A N 1
ATOM 670 C CA . GLY A 1 81 ? -1.581 1.349 0.943 1.00 84.12 81 GLY A CA 1
ATOM 671 C C . GLY A 1 81 ? -1.428 2.369 2.078 1.00 84.12 81 GLY A C 1
ATOM 672 O O . GLY A 1 81 ? -1.860 2.107 3.206 1.00 84.12 81 GLY A O 1
ATOM 673 N N . ILE A 1 82 ? -0.921 3.573 1.776 1.00 86.19 82 ILE A N 1
ATOM 674 C CA . ILE A 1 82 ? -0.885 4.686 2.737 1.00 86.19 82 ILE A CA 1
ATOM 675 C C . ILE A 1 82 ? -2.303 5.136 3.100 1.00 86.19 82 ILE A C 1
ATOM 677 O O . ILE A 1 82 ? -2.621 5.264 4.288 1.00 86.19 82 ILE A O 1
ATOM 681 N N . LEU A 1 83 ? -3.157 5.366 2.099 1.00 85.81 83 LEU A N 1
ATOM 682 C CA . LEU A 1 83 ? -4.527 5.826 2.293 1.00 85.81 83 LEU A CA 1
ATOM 683 C C . LEU A 1 83 ? -5.349 4.793 3.069 1.00 85.81 83 LEU A C 1
ATOM 685 O O . LEU A 1 83 ? -5.950 5.138 4.084 1.00 85.81 83 LEU A O 1
ATOM 689 N N . ALA A 1 84 ? -5.329 3.528 2.655 1.00 84.62 84 ALA A N 1
ATOM 690 C CA . ALA A 1 84 ? -6.001 2.425 3.330 1.00 84.62 84 ALA A CA 1
ATOM 691 C C . ALA A 1 84 ? -5.538 2.311 4.787 1.00 84.62 84 ALA A C 1
ATOM 693 O O . ALA A 1 84 ? -6.363 2.268 5.701 1.00 84.62 84 ALA A O 1
ATOM 694 N N . GLY A 1 85 ? -4.224 2.365 5.027 1.00 86.06 85 GLY A N 1
ATOM 695 C CA . GLY A 1 85 ? -3.670 2.362 6.377 1.00 86.06 85 GLY A CA 1
ATOM 696 C C . GLY A 1 85 ? -4.154 3.539 7.228 1.00 86.06 85 GLY A C 1
ATOM 697 O O . GLY A 1 85 ? -4.548 3.359 8.382 1.00 86.06 85 GLY A O 1
ATOM 698 N N . PHE A 1 86 ? -4.180 4.748 6.661 1.00 84.94 86 PHE A N 1
ATOM 699 C CA . PHE A 1 86 ? -4.693 5.944 7.331 1.00 84.94 86 PHE A CA 1
ATOM 700 C C . PHE A 1 86 ? -6.189 5.837 7.654 1.00 84.94 86 PHE A C 1
ATOM 702 O O . PHE A 1 86 ? -6.611 6.174 8.762 1.00 84.94 86 PHE A O 1
ATOM 709 N N . LEU A 1 87 ? -6.995 5.345 6.713 1.00 84.19 87 LEU A N 1
ATOM 710 C CA . LEU A 1 87 ? -8.432 5.180 6.894 1.00 84.19 87 LEU A CA 1
ATOM 711 C C . LEU A 1 87 ? -8.746 4.140 7.973 1.00 84.19 87 LEU A C 1
ATOM 713 O O . LEU A 1 87 ? -9.558 4.421 8.857 1.00 84.19 87 LEU A O 1
ATOM 717 N N . ILE A 1 88 ? -8.071 2.987 7.954 1.00 84.44 88 ILE A N 1
ATOM 718 C CA . ILE A 1 88 ? -8.210 1.943 8.979 1.00 84.44 88 ILE A CA 1
ATOM 719 C C . ILE A 1 88 ? -7.890 2.507 10.367 1.00 84.44 88 ILE A C 1
ATOM 721 O O . ILE A 1 88 ? -8.695 2.366 11.287 1.00 84.44 88 ILE A O 1
ATOM 725 N N . GLU A 1 89 ? -6.757 3.199 10.521 1.00 83.06 89 GLU A N 1
ATOM 726 C CA . GLU A 1 89 ? -6.381 3.811 11.799 1.00 83.06 89 GLU A CA 1
ATOM 727 C C . GLU A 1 89 ? -7.392 4.866 12.259 1.00 83.06 89 GLU A C 1
ATOM 729 O O . GLU A 1 89 ? -7.740 4.917 13.440 1.00 83.06 89 GLU A O 1
ATOM 734 N N . LYS A 1 90 ? -7.887 5.699 11.337 1.00 81.12 90 LYS A N 1
ATOM 735 C CA . LYS A 1 90 ? -8.885 6.728 11.643 1.00 81.12 90 LYS A CA 1
ATOM 736 C C . LYS A 1 90 ? -10.194 6.111 12.131 1.00 81.12 90 LYS A C 1
ATOM 738 O O . LYS A 1 90 ? -10.727 6.578 13.134 1.00 81.12 90 LYS A O 1
ATOM 743 N N . LYS A 1 91 ? -10.682 5.059 11.463 1.00 78.31 91 LYS A N 1
ATOM 744 C CA . LYS A 1 91 ? -11.900 4.336 11.865 1.00 78.31 91 LYS A CA 1
ATOM 745 C C . LYS A 1 91 ? -11.718 3.625 13.202 1.00 78.31 91 LYS A C 1
ATOM 747 O O . LYS A 1 91 ? -12.591 3.707 14.061 1.00 78.31 91 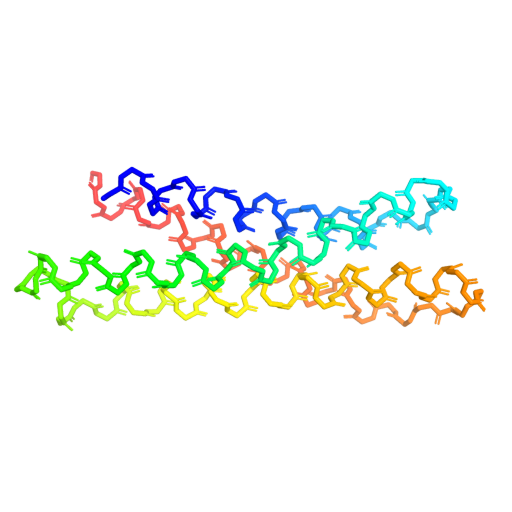LYS A O 1
ATOM 752 N N . ALA A 1 92 ? -10.571 2.984 13.414 1.00 78.94 92 ALA A N 1
ATOM 753 C CA . ALA A 1 92 ? -10.274 2.338 14.685 1.00 78.94 92 ALA A CA 1
ATOM 754 C C . ALA A 1 92 ? -10.263 3.343 15.850 1.00 78.94 92 ALA A C 1
ATOM 756 O O . ALA A 1 92 ? -10.875 3.087 16.885 1.00 78.94 92 ALA A O 1
ATOM 757 N N . LYS A 1 93 ? -9.649 4.519 15.661 1.00 77.69 93 LYS A N 1
ATOM 758 C CA . LYS A 1 93 ? -9.629 5.588 16.672 1.00 77.69 93 LYS A CA 1
ATOM 759 C C . LYS A 1 93 ? -11.008 6.200 16.923 1.00 77.69 93 LYS A C 1
ATOM 761 O O . LYS A 1 93 ? -11.367 6.379 18.080 1.00 77.69 93 LYS A O 1
ATOM 766 N N . SER A 1 94 ? -11.792 6.503 15.882 1.00 74.94 94 SER A N 1
ATOM 767 C CA . SER A 1 94 ? -13.123 7.110 16.064 1.00 74.94 94 SER A CA 1
ATOM 768 C C . SER A 1 94 ? -14.085 6.201 16.827 1.00 74.94 94 SER A C 1
ATOM 770 O O . SER A 1 94 ? -14.914 6.684 17.591 1.00 74.94 94 SER A O 1
ATOM 772 N N . LEU A 1 95 ? -13.955 4.885 16.645 1.00 71.38 95 LEU A N 1
ATOM 773 C CA . LEU A 1 95 ? -14.771 3.899 17.350 1.00 71.38 95 LEU A CA 1
ATOM 774 C C . LEU A 1 95 ? -14.336 3.719 18.812 1.00 71.38 95 LEU A C 1
ATOM 776 O O . LEU A 1 95 ? -15.186 3.488 19.663 1.00 71.38 95 LEU A O 1
ATOM 780 N N . GLN A 1 96 ? -13.049 3.901 19.129 1.00 71.44 96 GLN A N 1
ATOM 781 C CA . GLN A 1 96 ? -12.566 3.946 20.517 1.00 71.44 96 GLN A CA 1
ATOM 782 C C . GLN A 1 96 ? -13.049 5.193 21.270 1.00 71.44 96 GLN A C 1
ATOM 784 O O . GLN A 1 96 ? -13.290 5.125 22.470 1.00 71.44 96 GLN A O 1
ATOM 789 N N . THR A 1 97 ? -13.197 6.329 20.582 1.00 72.00 97 THR A N 1
ATOM 790 C CA . THR A 1 97 ? -13.615 7.600 21.196 1.00 72.00 97 THR A CA 1
ATOM 791 C C . THR A 1 97 ? -15.126 7.851 21.144 1.00 72.00 97 THR A C 1
ATOM 793 O O . THR A 1 97 ? -15.576 8.900 21.596 1.00 72.00 97 THR A O 1
ATOM 796 N N . GLY A 1 98 ? -15.917 6.927 20.581 1.00 63.50 98 GLY A N 1
ATOM 797 C CA . GLY A 1 98 ? -17.372 7.078 20.427 1.00 63.50 98 GLY A CA 1
ATOM 798 C C . GLY A 1 98 ? -17.800 8.178 19.445 1.00 63.50 98 GLY A C 1
ATOM 799 O O . GLY A 1 98 ? -18.962 8.578 19.426 1.00 63.50 98 GLY A O 1
ATOM 800 N N . ALA A 1 99 ? -16.879 8.694 18.625 1.00 61.78 99 ALA A N 1
ATOM 801 C CA . ALA A 1 99 ? -17.156 9.781 17.696 1.00 61.78 99 ALA A CA 1
ATOM 802 C C . ALA A 1 99 ? -17.836 9.263 16.416 1.00 61.78 99 ALA A C 1
ATOM 804 O O . ALA A 1 99 ? -17.323 8.368 15.740 1.00 61.78 99 ALA A O 1
ATOM 805 N N . SER A 1 100 ? -18.968 9.870 16.041 1.00 55.06 100 SER A N 1
ATOM 806 C CA . SER A 1 100 ? -19.676 9.561 14.791 1.00 55.06 100 SER A CA 1
ATOM 807 C C . SER A 1 100 ? -18.784 9.833 13.573 1.00 55.06 100 SER A C 1
ATOM 809 O O . SER A 1 100 ? -18.320 10.955 13.343 1.00 55.06 100 SER A O 1
ATOM 811 N N . GLN A 1 101 ? -18.518 8.790 12.786 1.00 57.34 101 GLN A N 1
ATOM 812 C CA . GLN A 1 101 ? -17.650 8.871 11.618 1.00 57.34 101 GLN A CA 1
ATOM 813 C C . GLN A 1 101 ? -18.444 9.388 10.406 1.00 57.34 101 GLN A C 1
ATOM 815 O O . GLN A 1 101 ? -19.422 8.778 9.977 1.00 57.34 101 GLN A O 1
ATOM 820 N N . LYS A 1 102 ? -18.011 10.509 9.810 1.00 54.09 102 LYS A N 1
ATOM 821 C CA . LYS A 1 102 ? -18.618 11.055 8.581 1.00 54.09 102 LYS A CA 1
ATOM 822 C C . LYS A 1 102 ? -18.558 10.029 7.425 1.00 54.09 102 LYS A C 1
ATOM 824 O O . LYS A 1 102 ? -17.489 9.517 7.083 1.00 54.09 102 LYS A O 1
ATOM 829 N N . SER A 1 103 ? -19.710 9.802 6.785 1.00 52.97 103 SER A N 1
ATOM 830 C CA . SER A 1 103 ? -19.966 8.838 5.692 1.00 52.97 103 SER A CA 1
ATOM 831 C C . SER A 1 103 ? -19.056 8.972 4.455 1.00 52.97 103 SER A C 1
ATOM 833 O O . SER A 1 103 ? -18.860 7.992 3.737 1.00 52.97 103 SER A O 1
ATOM 835 N N . TYR A 1 104 ? -18.418 10.131 4.257 1.00 51.62 104 TYR A N 1
ATOM 836 C CA . TYR A 1 104 ? -17.504 10.430 3.142 1.00 51.62 104 TYR A CA 1
ATOM 837 C C . TYR A 1 104 ? -16.314 9.461 2.998 1.00 51.62 104 TYR A C 1
ATOM 839 O O . TYR A 1 104 ? -15.708 9.370 1.936 1.00 51.62 104 TYR A O 1
ATOM 847 N N . THR A 1 105 ? -15.984 8.712 4.052 1.00 64.06 105 THR A N 1
ATOM 848 C CA . THR A 1 105 ? -14.821 7.812 4.085 1.00 64.06 105 THR A CA 1
ATOM 849 C C . THR A 1 105 ? -14.990 6.554 3.214 1.00 64.06 105 THR A C 1
ATOM 851 O O . THR A 1 105 ? -14.002 6.011 2.728 1.00 64.06 105 THR A O 1
ATOM 854 N N . ILE A 1 106 ? -16.230 6.094 2.996 1.00 61.44 106 ILE A N 1
ATOM 855 C CA . ILE A 1 106 ? -16.516 4.843 2.268 1.00 61.44 106 ILE A CA 1
ATOM 856 C C . ILE A 1 106 ? -16.338 5.030 0.756 1.00 61.44 106 ILE A C 1
ATOM 858 O O . ILE A 1 106 ? -15.686 4.206 0.124 1.00 61.44 106 ILE A O 1
ATOM 862 N N . GLY A 1 107 ? -16.870 6.126 0.197 1.00 66.25 107 GLY A N 1
ATOM 863 C CA . GLY A 1 107 ? -16.846 6.377 -1.250 1.00 66.25 107 GLY A CA 1
ATOM 864 C C . GLY A 1 107 ? -15.433 6.531 -1.815 1.00 66.25 107 GLY A C 1
ATOM 865 O O . GLY A 1 107 ? -15.132 5.983 -2.870 1.00 66.25 107 GLY A O 1
ATOM 866 N N . LEU A 1 108 ? -14.544 7.200 -1.075 1.00 65.38 108 LEU A N 1
ATOM 867 C CA . LEU A 1 108 ? -13.132 7.314 -1.448 1.00 65.38 108 LEU A CA 1
ATOM 868 C C . LEU A 1 108 ? -12.427 5.953 -1.399 1.00 65.38 108 LEU A C 1
ATOM 870 O O . LEU A 1 108 ? -11.788 5.566 -2.370 1.00 65.38 108 LEU A O 1
ATOM 874 N N . ALA A 1 109 ? -12.578 5.193 -0.309 1.00 66.62 109 ALA A N 1
ATOM 875 C CA . ALA A 1 109 ? -11.926 3.889 -0.175 1.00 66.62 109 ALA A CA 1
ATOM 876 C C . ALA A 1 109 ? -12.352 2.904 -1.277 1.00 66.62 109 ALA A C 1
ATOM 878 O O . ALA A 1 109 ? -11.512 2.193 -1.823 1.00 66.62 109 ALA A O 1
ATOM 879 N N . SER A 1 110 ? -13.646 2.872 -1.620 1.00 65.50 110 SER A N 1
ATOM 880 C CA . SER A 1 110 ? -14.159 1.974 -2.656 1.00 65.50 110 SER A CA 1
ATOM 881 C C . SER A 1 110 ? -13.719 2.383 -4.059 1.00 65.50 110 SER A C 1
ATOM 883 O O . SER A 1 110 ? -13.441 1.507 -4.866 1.00 65.50 110 SER A O 1
ATOM 885 N N . GLN A 1 111 ? -13.631 3.684 -4.356 1.00 70.75 111 GLN A N 1
ATOM 886 C CA . GLN A 1 111 ? -13.149 4.171 -5.654 1.00 70.75 111 GLN A CA 1
ATOM 887 C C . GLN A 1 111 ? -11.676 3.829 -5.883 1.00 70.75 111 GLN A C 1
ATOM 889 O O . GLN A 1 111 ? -11.338 3.351 -6.960 1.00 70.75 111 GLN A O 1
ATOM 894 N N . PHE A 1 112 ? -10.824 4.011 -4.870 1.00 68.38 112 PHE A N 1
ATOM 895 C CA . PHE A 1 112 ? -9.408 3.649 -4.969 1.00 68.38 112 PHE A CA 1
ATOM 896 C C . PHE A 1 112 ? -9.229 2.142 -5.158 1.00 68.38 112 PHE A C 1
ATOM 898 O O . PHE A 1 112 ? -8.667 1.732 -6.164 1.00 68.38 112 PHE A O 1
ATOM 905 N N . LEU A 1 113 ? -9.859 1.309 -4.321 1.00 70.75 113 LEU A N 1
ATOM 906 C CA . LEU A 1 113 ? -9.793 -0.147 -4.499 1.00 70.75 113 LEU A CA 1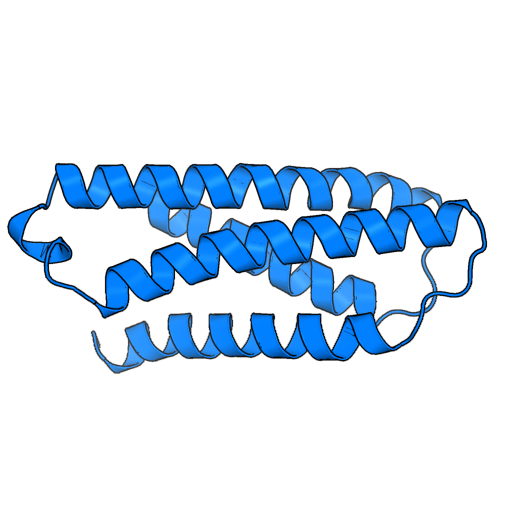
ATOM 907 C C . LEU A 1 113 ? -10.220 -0.589 -5.910 1.00 70.75 113 LEU A C 1
ATOM 909 O O . LEU A 1 113 ? -9.628 -1.499 -6.486 1.00 70.75 113 LEU A O 1
ATOM 913 N N . LEU A 1 114 ? -11.248 0.050 -6.472 1.00 69.56 114 LEU A N 1
ATOM 914 C CA . LEU A 1 114 ? -11.752 -0.261 -7.806 1.00 69.56 114 LEU A CA 1
ATOM 915 C C . LEU A 1 114 ? -10.748 0.148 -8.897 1.00 69.56 114 LEU A C 1
ATOM 917 O O . LEU A 1 114 ? -10.542 -0.614 -9.838 1.00 69.56 114 LEU A O 1
ATOM 921 N N . ILE A 1 115 ? -10.066 1.288 -8.737 1.00 70.38 115 ILE A N 1
ATOM 922 C CA . ILE A 1 115 ? -8.951 1.699 -9.604 1.00 70.38 115 ILE A CA 1
ATOM 923 C C . ILE A 1 115 ? -7.806 0.685 -9.514 1.00 70.38 115 ILE A C 1
ATOM 925 O O . ILE A 1 115 ? -7.322 0.254 -10.560 1.00 70.38 115 ILE A O 1
ATOM 929 N N . LEU A 1 116 ? -7.416 0.244 -8.312 1.00 68.81 116 LEU A N 1
ATOM 930 C CA . LEU A 1 116 ? -6.371 -0.768 -8.138 1.00 68.81 116 LEU A CA 1
ATOM 931 C C . LEU A 1 116 ? -6.740 -2.089 -8.814 1.00 68.81 116 LEU A C 1
ATOM 933 O O . LEU A 1 116 ? -5.920 -2.659 -9.522 1.00 68.81 116 LEU A O 1
ATOM 937 N N . ILE A 1 117 ? -7.982 -2.554 -8.658 1.00 70.25 117 ILE A N 1
ATOM 938 C CA . ILE A 1 117 ? -8.460 -3.789 -9.291 1.00 70.25 117 ILE A CA 1
ATOM 939 C C . ILE A 1 117 ? -8.459 -3.658 -10.817 1.00 70.25 117 ILE A C 1
ATOM 941 O O . ILE A 1 117 ? -7.943 -4.546 -11.490 1.00 70.25 117 ILE A O 1
ATOM 945 N N . ILE A 1 118 ? -8.985 -2.561 -11.376 1.00 68.62 118 ILE A N 1
ATOM 946 C CA . ILE A 1 118 ? -8.973 -2.325 -12.831 1.00 68.62 118 ILE A CA 1
ATOM 947 C C . ILE A 1 118 ? -7.538 -2.281 -13.349 1.00 68.62 118 ILE A C 1
ATOM 949 O O . ILE A 1 118 ? -7.235 -2.884 -14.371 1.00 68.62 118 ILE A O 1
ATOM 953 N N . MET A 1 119 ? -6.649 -1.594 -12.639 1.00 66.44 119 MET A N 1
ATOM 954 C CA . MET A 1 119 ? -5.240 -1.493 -12.993 1.00 66.44 119 MET A CA 1
ATOM 955 C C . MET A 1 119 ? -4.545 -2.851 -12.923 1.00 66.44 119 MET A C 1
ATOM 957 O O . MET A 1 119 ? -3.823 -3.191 -13.847 1.00 66.44 119 MET A O 1
ATOM 961 N N . SER A 1 120 ? -4.760 -3.636 -11.866 1.00 66.19 120 SER A N 1
ATOM 962 C CA . SER A 1 120 ? -4.170 -4.968 -11.706 1.00 66.19 120 SER A CA 1
ATOM 963 C C . SER A 1 120 ? -4.726 -5.976 -12.718 1.00 66.19 120 SER A C 1
ATOM 965 O O . SER A 1 120 ? -3.966 -6.802 -13.209 1.00 66.19 120 SER A O 1
ATOM 967 N N . LEU A 1 121 ? -6.014 -5.900 -13.073 1.00 66.00 121 LEU A N 1
ATOM 968 C CA . LEU A 1 121 ? -6.642 -6.755 -14.091 1.00 66.00 121 LEU A CA 1
ATOM 969 C C . LEU A 1 121 ? -6.318 -6.315 -15.523 1.00 66.00 121 LEU A C 1
ATOM 971 O O . LEU A 1 121 ? -6.153 -7.158 -16.397 1.00 66.00 121 LEU A O 1
ATOM 975 N N . GLY A 1 122 ? -6.186 -5.011 -15.771 1.00 56.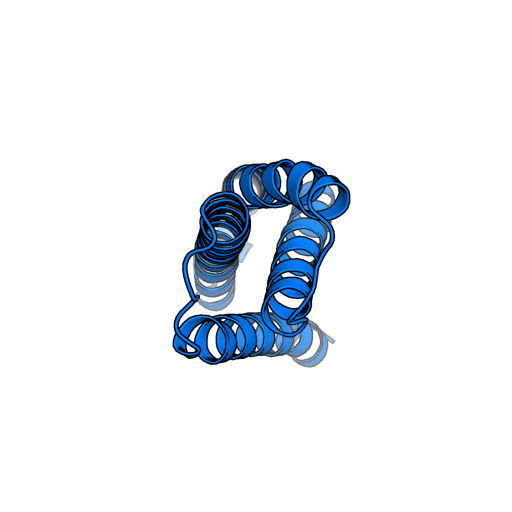84 122 GLY A N 1
ATOM 976 C CA . GLY A 1 122 ? -5.800 -4.467 -17.073 1.00 56.84 122 GLY A CA 1
ATOM 977 C C . GLY A 1 122 ? -4.429 -4.967 -17.529 1.00 56.84 122 GLY A C 1
ATOM 978 O O . GLY A 1 122 ? -4.196 -5.109 -18.719 1.00 56.84 122 GLY A O 1
ATOM 979 N N . VAL A 1 123 ? -3.553 -5.326 -16.590 1.00 52.75 123 VAL A N 1
ATOM 980 C CA . VAL A 1 123 ? -2.273 -6.002 -16.864 1.00 52.75 123 VAL A CA 1
ATOM 981 C C . VAL A 1 123 ? -2.481 -7.403 -17.408 1.00 52.75 123 VAL A C 1
ATOM 983 O O . VAL A 1 123 ? -1.896 -7.742 -18.426 1.00 52.75 123 VAL A O 1
ATOM 986 N N . PHE A 1 124 ? -3.368 -8.184 -16.791 1.00 50.50 124 PHE A N 1
ATOM 987 C CA . PHE A 1 124 ? -3.694 -9.528 -17.272 1.00 50.50 124 PHE A CA 1
ATOM 988 C C . PHE A 1 124 ? -4.326 -9.529 -18.669 1.00 50.50 124 PHE A C 1
ATOM 990 O O . PHE A 1 124 ? -4.232 -10.530 -19.366 1.00 50.50 124 PHE A O 1
ATOM 997 N N . LEU A 1 125 ? -4.974 -8.431 -19.072 1.00 44.44 125 LEU A N 1
ATOM 998 C CA . LEU A 1 125 ? -5.613 -8.299 -20.385 1.00 44.44 125 LEU A CA 1
ATOM 999 C C . LEU A 1 125 ? -4.707 -7.692 -21.467 1.00 44.44 125 LEU A C 1
ATOM 1001 O O . LEU A 1 125 ? -5.029 -7.815 -22.643 1.00 44.44 125 LEU A O 1
ATOM 1005 N N . VAL A 1 126 ? -3.626 -7.002 -21.089 1.00 43.31 126 VAL A N 1
ATOM 1006 C CA . VAL A 1 126 ? -2.693 -6.349 -22.030 1.00 43.31 126 VAL A CA 1
ATOM 1007 C C . VAL A 1 126 ? -1.398 -7.151 -22.202 1.00 43.31 126 VAL A C 1
ATOM 1009 O O . VAL A 1 126 ? -0.770 -7.062 -23.251 1.00 43.31 126 VAL A O 1
ATOM 1012 N N . GLU A 1 127 ? -1.006 -7.943 -21.202 1.00 41.66 127 GLU A N 1
ATOM 1013 C CA . GLU A 1 127 ? 0.181 -8.815 -21.234 1.00 41.66 127 GLU A CA 1
ATOM 1014 C C . GLU A 1 127 ? -0.170 -10.305 -21.472 1.00 41.66 127 GLU A C 1
ATOM 1016 O O . GLU A 1 127 ? 0.710 -11.159 -21.365 1.00 41.66 127 GLU A O 1
ATOM 1021 N N . GLY A 1 128 ? -1.440 -10.624 -21.769 1.00 40.00 128 GLY A N 1
ATOM 1022 C CA . GLY A 1 128 ? -1.952 -11.978 -22.042 1.00 40.00 128 GLY A CA 1
ATOM 1023 C C . GLY A 1 128 ? -2.239 -12.257 -23.513 1.00 40.00 128 GLY A C 1
ATOM 1024 O O . GLY A 1 128 ? -2.537 -11.295 -24.254 1.00 40.00 128 GLY A O 1
#

Organism: NCBI:txid2014245